Protein AF-A0A8X6U8X3-F1 (afdb_monomer)

Nearest PDB structures (foldseek):
  3rco-assembly1_B  TM=9.030E-01  e=1.279E-06  Homo sapiens
  2lh9-assembly1_A  TM=8.462E-01  e=2.911E-06  Mus musculus
  3s93-assembly1_A  TM=9.323E-01  e=8.851E-0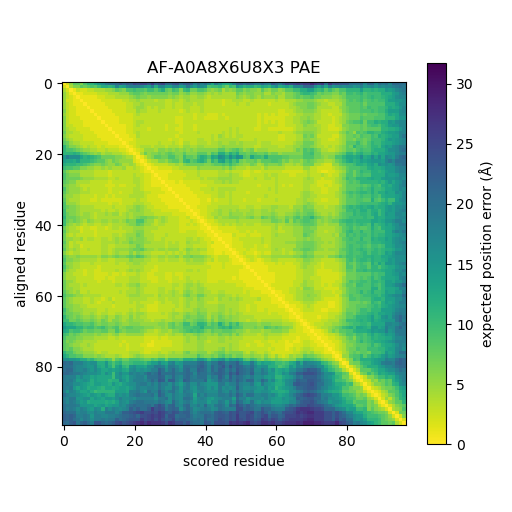5  Homo sapiens
  8wxs-assembly1_B  TM=8.643E-01  e=4.037E-04  Drosophila melanogaster
  4zld-assembly1_A  TM=4.554E-01  e=1.862E-01  Homo sapiens

Secondary structure (DSSP, 8-state):
--HHHHHHHHHHHHHHHHHHSTT-EEHHHHHHHHHHHHSS---HHHHT-SSHHHHHHH-TTTEEEEE-TTS-EEEEE---GGGHHHHHHHTT-----

Mean predicted aligned error: 7.71 Å

pLDDT: mean 77.75, std 14.56, range [38.16, 90.75]

Sequence (97 aa):
MDKENLKRNVKINLRCVAQSCKGGVPLSQLQSDYKGLLGADIPLKDLGYSSLEYFLRDIPDVISLKRNEKGAFVAEGVADASTAHIAKLISKQKTSK

Foldseek 3Di:
DPLVVLLLLLLVLLLVQQVVDPPFAFPVVSQVSSCVVPVDGRPCVSNVHPDPVVSQVVPCVAWPWDADPVRTITTHGDPDPVCVVSNVVNVVVPDDD

Solvent-accessible surface area (backbone atoms only — not comparable to full-atom values): 5784 Å² total; per-residue (Å²): 142,56,58,69,60,48,55,51,51,52,50,52,52,50,32,55,57,21,58,73,36,87,88,37,33,42,56,76,51,46,52,50,52,46,22,70,76,67,76,43,72,82,64,37,69,79,71,72,34,94,43,69,67,61,49,43,68,74,37,57,76,38,28,40,79,44,68,47,99,85,70,46,55,24,36,26,40,46,92,54,81,83,42,72,70,53,60,64,52,58,76,63,62,83,66,84,134

Structure (mmCIF, N/CA/C/O backbone):
data_AF-A0A8X6U8X3-F1
#
_entry.id   AF-A0A8X6U8X3-F1
#
loop_
_atom_site.group_PDB
_atom_site.id
_atom_site.type_symbol
_atom_site.label_atom_id
_atom_site.label_alt_id
_atom_site.label_comp_id
_atom_site.label_asym_id
_atom_site.label_entity_id
_atom_site.label_seq_id
_atom_site.pdbx_PDB_ins_code
_atom_site.Cartn_x
_atom_site.Cartn_y
_atom_site.Cartn_z
_atom_site.occupancy
_atom_site.B_iso_or_equiv
_atom_site.auth_seq_id
_atom_site.auth_comp_id
_atom_site.auth_asym_id
_atom_site.auth_atom_id
_atom_site.pdbx_PDB_model_num
ATOM 1 N N . MET A 1 1 ? 4.246 -13.247 -20.174 1.00 53.22 1 MET A N 1
ATOM 2 C CA . MET A 1 1 ? 5.139 -13.749 -19.110 1.00 53.22 1 MET A CA 1
ATOM 3 C C . MET A 1 1 ? 5.421 -12.670 -18.046 1.00 53.22 1 MET A C 1
ATOM 5 O O . MET A 1 1 ? 6.487 -12.671 -17.448 1.00 53.22 1 MET A O 1
ATOM 9 N N . ASP A 1 2 ? 4.470 -11.768 -17.746 1.00 70.50 2 ASP A N 1
ATOM 10 C CA . ASP A 1 2 ? 4.849 -10.444 -17.201 1.00 70.50 2 ASP A CA 1
ATOM 11 C C . ASP A 1 2 ? 4.087 -10.023 -15.930 1.00 70.50 2 ASP A C 1
ATOM 13 O O . ASP A 1 2 ? 4.583 -9.202 -15.157 1.00 70.50 2 ASP A O 1
ATOM 17 N N . LYS A 1 3 ? 2.912 -10.612 -15.649 1.00 71.75 3 LYS A N 1
ATOM 18 C CA . LYS A 1 3 ? 2.079 -10.225 -14.490 1.00 71.75 3 LYS A CA 1
ATOM 19 C C . LYS A 1 3 ? 2.699 -10.590 -13.143 1.00 71.75 3 LYS A C 1
ATOM 21 O O . LYS A 1 3 ? 2.577 -9.819 -12.196 1.00 71.75 3 LYS A O 1
ATOM 26 N N . GLU A 1 4 ? 3.381 -11.729 -13.044 1.00 77.50 4 GLU A N 1
ATOM 27 C CA . GLU A 1 4 ? 4.012 -12.155 -11.787 1.00 77.50 4 GLU A CA 1
ATOM 28 C C . GLU A 1 4 ? 5.190 -11.259 -11.399 1.00 77.50 4 GLU A C 1
ATOM 30 O O . GLU A 1 4 ? 5.310 -10.852 -10.241 1.00 77.50 4 GLU A O 1
ATOM 35 N N . ASN A 1 5 ? 6.018 -10.877 -12.376 1.00 81.25 5 ASN A N 1
ATOM 36 C CA . ASN A 1 5 ? 7.094 -9.913 -12.161 1.00 81.25 5 ASN A CA 1
ATOM 37 C C . ASN A 1 5 ? 6.538 -8.531 -11.823 1.00 81.25 5 ASN A C 1
ATOM 39 O O . ASN A 1 5 ? 7.021 -7.898 -10.886 1.00 81.25 5 ASN A O 1
ATOM 43 N N . LEU A 1 6 ? 5.483 -8.087 -12.513 1.00 83.25 6 LEU A N 1
ATOM 44 C CA . LEU A 1 6 ? 4.812 -6.831 -12.189 1.00 83.25 6 LEU A CA 1
ATOM 45 C C . LEU A 1 6 ? 4.294 -6.829 -10.745 1.00 83.25 6 LEU A C 1
ATOM 47 O O . LEU A 1 6 ? 4.623 -5.928 -9.975 1.00 83.25 6 LEU A O 1
ATOM 51 N N . LYS A 1 7 ? 3.557 -7.873 -10.347 1.00 83.38 7 LYS A N 1
ATOM 52 C CA . LYS A 1 7 ? 3.017 -8.022 -8.988 1.00 83.38 7 LYS A CA 1
ATOM 53 C C . LYS A 1 7 ? 4.132 -8.040 -7.945 1.00 83.38 7 LYS A C 1
ATOM 55 O O . LYS A 1 7 ? 4.008 -7.397 -6.904 1.00 83.38 7 LYS A O 1
ATOM 60 N N . ARG A 1 8 ? 5.238 -8.735 -8.225 1.00 82.44 8 ARG A N 1
ATOM 61 C CA . ARG A 1 8 ? 6.424 -8.756 -7.359 1.00 82.44 8 ARG A CA 1
ATOM 62 C C . ARG A 1 8 ? 7.033 -7.360 -7.202 1.00 82.44 8 ARG A C 1
ATOM 64 O O . ARG A 1 8 ? 7.285 -6.954 -6.073 1.00 82.44 8 ARG A O 1
ATOM 71 N N . ASN A 1 9 ? 7.218 -6.614 -8.287 1.00 82.12 9 ASN A N 1
ATOM 72 C CA . ASN A 1 9 ? 7.806 -5.271 -8.242 1.00 82.12 9 ASN A CA 1
ATOM 73 C C . ASN A 1 9 ? 6.939 -4.289 -7.455 1.00 82.12 9 ASN A C 1
ATOM 75 O O . ASN A 1 9 ? 7.430 -3.585 -6.572 1.00 82.12 9 ASN A O 1
ATOM 79 N N . VAL A 1 10 ? 5.632 -4.301 -7.722 1.00 86.44 10 VAL A N 1
ATOM 80 C CA . VAL A 1 10 ? 4.660 -3.459 -7.019 1.00 86.44 10 VAL A CA 1
ATOM 81 C C . VAL A 1 10 ? 4.668 -3.754 -5.517 1.00 86.44 10 VAL A C 1
ATOM 83 O O . VAL A 1 10 ? 4.693 -2.819 -4.720 1.00 86.44 10 VAL A O 1
ATOM 86 N N . LYS A 1 11 ? 4.720 -5.035 -5.120 1.00 86.12 11 LYS A N 1
ATOM 87 C CA . LYS A 1 11 ? 4.831 -5.440 -3.711 1.00 86.12 11 LYS A CA 1
ATOM 88 C C . LYS A 1 11 ? 6.030 -4.789 -3.014 1.00 86.12 11 LYS A C 1
ATOM 90 O O . LYS A 1 11 ? 5.875 -4.156 -1.976 1.00 86.12 11 LYS A O 1
ATOM 95 N N . ILE A 1 12 ? 7.225 -4.891 -3.587 1.00 81.31 12 ILE A N 1
ATOM 96 C CA . ILE A 1 12 ? 8.438 -4.353 -2.949 1.00 81.31 12 ILE A CA 1
ATOM 97 C C . ILE A 1 12 ? 8.368 -2.827 -2.841 1.00 81.31 12 ILE A C 1
ATOM 99 O O . ILE A 1 12 ? 8.699 -2.267 -1.799 1.00 81.31 12 ILE A O 1
ATOM 103 N N . ASN A 1 13 ? 7.915 -2.166 -3.907 1.00 84.56 13 ASN A N 1
ATOM 104 C CA . ASN A 1 13 ? 7.751 -0.720 -3.948 1.00 84.56 13 ASN A CA 1
ATOM 105 C C . ASN A 1 13 ? 6.794 -0.228 -2.861 1.00 84.56 13 ASN A C 1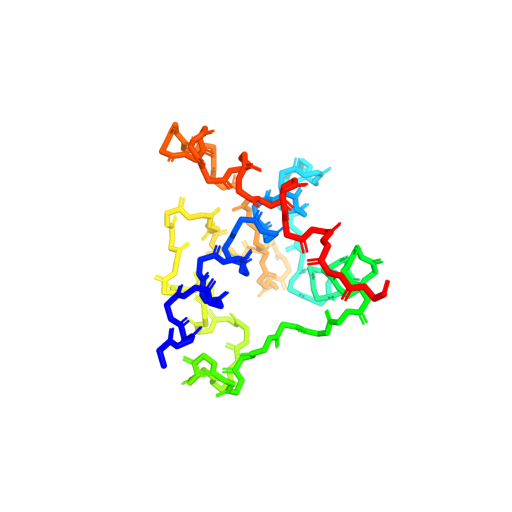
ATOM 107 O O . ASN A 1 13 ? 7.134 0.676 -2.101 1.00 84.56 13 ASN A O 1
ATOM 111 N N . LEU A 1 14 ? 5.627 -0.869 -2.744 1.00 85.94 14 LEU A N 1
ATOM 112 C CA . LEU A 1 14 ? 4.667 -0.582 -1.682 1.00 85.94 14 LEU A CA 1
ATOM 113 C C . LEU A 1 14 ? 5.286 -0.755 -0.301 1.00 85.94 14 LEU A C 1
ATOM 115 O O . LEU A 1 14 ? 5.072 0.081 0.570 1.00 85.94 14 LEU A O 1
ATOM 119 N N . ARG A 1 15 ? 6.102 -1.793 -0.111 1.00 82.81 15 ARG A N 1
ATOM 120 C CA . ARG A 1 15 ? 6.813 -2.008 1.147 1.00 82.81 15 ARG A CA 1
ATOM 121 C C . ARG A 1 15 ? 7.795 -0.885 1.466 1.00 82.81 15 ARG A C 1
ATOM 123 O O . ARG A 1 15 ? 7.923 -0.510 2.625 1.00 82.81 15 ARG A O 1
ATOM 130 N N . CYS A 1 16 ? 8.525 -0.376 0.474 1.00 78.94 16 CYS A N 1
ATOM 131 C CA . CYS A 1 16 ? 9.443 0.749 0.660 1.00 78.94 16 CYS A CA 1
ATOM 132 C C . CYS A 1 16 ? 8.690 2.020 1.055 1.00 78.94 16 CYS A C 1
ATOM 134 O O . CYS A 1 16 ? 9.072 2.668 2.025 1.00 78.94 16 CYS A O 1
ATOM 136 N N . VAL A 1 17 ? 7.595 2.328 0.356 1.00 83.00 17 VAL A N 1
ATOM 137 C CA . VAL A 1 17 ? 6.750 3.488 0.666 1.00 83.00 17 VAL A CA 1
ATOM 138 C C . VAL A 1 17 ? 6.151 3.357 2.068 1.00 83.00 17 VAL A C 1
ATOM 140 O O . VAL A 1 17 ? 6.313 4.245 2.898 1.00 83.00 17 VAL A O 1
ATOM 143 N N . ALA A 1 18 ? 5.527 2.218 2.375 1.00 82.31 18 ALA A N 1
ATOM 144 C CA . ALA A 1 18 ? 4.842 2.012 3.645 1.00 82.31 18 ALA A CA 1
ATOM 145 C C . ALA A 1 18 ? 5.798 1.936 4.848 1.00 82.31 18 ALA A C 1
ATOM 147 O O . ALA A 1 18 ? 5.445 2.408 5.921 1.00 82.31 18 ALA A O 1
ATOM 148 N N . GLN A 1 19 ? 7.015 1.397 4.690 1.00 78.12 19 GLN A N 1
ATOM 149 C CA . GLN A 1 19 ? 8.029 1.423 5.758 1.00 78.12 19 GLN A CA 1
ATOM 150 C C . GLN A 1 19 ? 8.654 2.810 5.963 1.00 78.12 19 GLN A C 1
ATOM 152 O O . GLN A 1 19 ? 9.165 3.088 7.046 1.00 78.12 19 GLN A O 1
ATOM 157 N N . SER A 1 20 ? 8.618 3.686 4.952 1.00 75.44 20 SER A N 1
ATOM 158 C CA . SER A 1 20 ? 9.078 5.073 5.096 1.00 75.44 20 SER A CA 1
ATOM 159 C C . SER A 1 20 ? 8.155 5.894 6.005 1.00 75.44 20 SER A C 1
ATOM 161 O O . SER A 1 20 ? 8.594 6.883 6.591 1.00 75.44 20 SER A O 1
ATOM 163 N N . CYS A 1 21 ? 6.896 5.476 6.165 1.00 73.56 21 CYS A N 1
ATOM 164 C CA . CYS A 1 21 ? 5.913 6.113 7.036 1.00 73.56 21 CYS A CA 1
ATOM 165 C C . CYS A 1 21 ? 5.696 5.280 8.307 1.00 73.56 21 CYS A C 1
ATOM 167 O O . CYS A 1 21 ? 4.986 4.274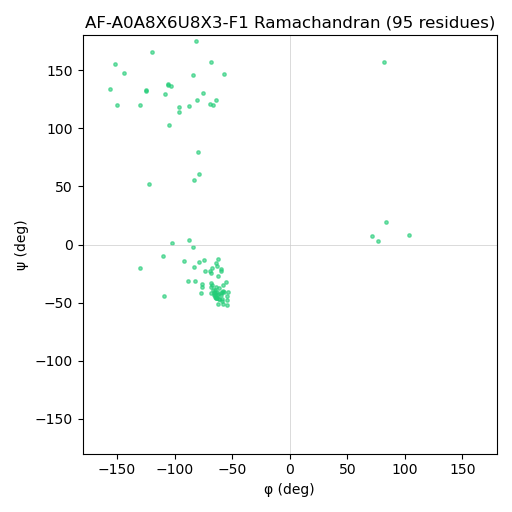 8.308 1.00 73.56 21 CYS A O 1
ATOM 169 N N . LYS A 1 22 ? 6.277 5.719 9.429 1.00 68.81 22 LYS A N 1
ATOM 170 C CA . LYS A 1 22 ? 6.019 5.095 10.736 1.00 68.81 22 LYS A CA 1
ATOM 171 C C . LYS A 1 22 ? 4.557 5.331 11.145 1.00 68.81 22 LYS A C 1
ATOM 173 O O . LYS A 1 22 ? 4.156 6.479 11.297 1.00 68.81 22 LYS A O 1
ATOM 178 N N . GLY A 1 23 ? 3.787 4.256 11.341 1.00 74.00 23 GLY A N 1
ATOM 179 C CA . GLY A 1 23 ? 2.379 4.314 11.778 1.00 74.00 23 GLY A CA 1
ATOM 180 C C . GLY A 1 23 ? 1.333 4.064 10.685 1.00 74.00 23 GLY A C 1
ATOM 181 O O . GLY A 1 23 ? 0.140 4.224 10.934 1.00 74.00 23 GLY A O 1
ATOM 182 N N . GLY A 1 24 ? 1.767 3.658 9.488 1.00 81.25 24 GLY A N 1
ATOM 183 C CA . GLY A 1 24 ? 0.878 3.386 8.363 1.00 81.25 24 GLY A CA 1
ATOM 184 C C . GLY A 1 24 ? 0.466 4.647 7.604 1.00 81.25 24 GLY A C 1
ATOM 185 O O . GLY A 1 24 ? 0.525 5.767 8.106 1.00 81.25 24 GLY A O 1
ATOM 186 N N . VAL A 1 25 ? 0.076 4.460 6.346 1.00 87.94 25 VAL A N 1
ATOM 187 C CA . VAL A 1 25 ? -0.204 5.546 5.405 1.00 87.94 25 VAL A CA 1
ATOM 188 C C . VAL A 1 25 ? -1.619 5.402 4.828 1.00 87.94 25 VAL A C 1
ATOM 190 O O . VAL A 1 25 ? -2.012 4.301 4.437 1.00 87.94 25 VAL A O 1
ATOM 193 N N . PRO A 1 26 ? -2.434 6.471 4.778 1.00 90.44 26 PRO A N 1
ATOM 194 C CA . PRO A 1 26 ? -3.757 6.419 4.157 1.00 90.44 26 PRO A CA 1
ATOM 195 C C . PRO A 1 26 ? -3.668 5.975 2.697 1.00 90.44 26 PRO A C 1
ATOM 197 O O . PRO A 1 26 ? -2.726 6.359 2.011 1.00 90.44 26 PRO A O 1
ATOM 200 N N . LEU A 1 27 ? -4.662 5.247 2.180 1.00 88.88 27 LEU A N 1
ATOM 201 C CA . LEU A 1 27 ? -4.643 4.785 0.779 1.00 88.88 27 LEU A CA 1
ATOM 202 C C . LEU A 1 27 ? -4.434 5.92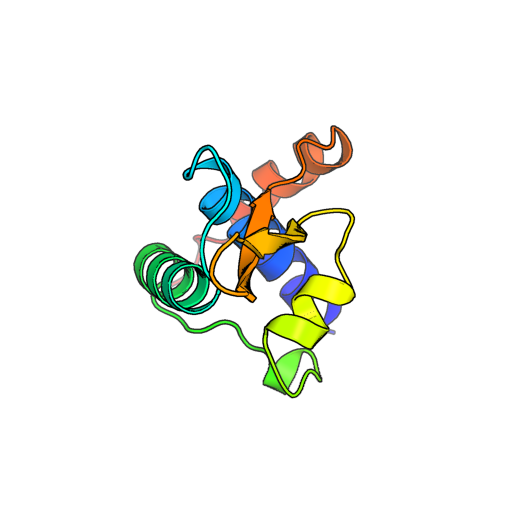2 -0.236 1.00 88.88 27 LEU A C 1
ATOM 204 O O . LEU A 1 27 ? -3.650 5.771 -1.172 1.00 88.88 27 LEU A O 1
ATOM 208 N N . SER A 1 28 ? -5.074 7.075 -0.021 1.00 85.94 28 SER A N 1
ATOM 209 C CA . SER A 1 28 ? -4.915 8.257 -0.882 1.00 85.94 28 SER A CA 1
ATOM 210 C C . SER A 1 28 ? -3.476 8.781 -0.901 1.00 85.94 28 SER A C 1
ATOM 212 O O . SER A 1 28 ? -2.970 9.209 -1.940 1.00 85.94 28 SER A O 1
ATOM 214 N N . GLN A 1 29 ? -2.804 8.723 0.250 1.00 88.00 29 GLN A N 1
ATOM 215 C CA . GLN A 1 29 ? -1.420 9.154 0.398 1.00 88.00 29 GLN A CA 1
ATOM 216 C C . GLN A 1 29 ? -0.469 8.094 -0.171 1.00 88.00 29 GLN A C 1
ATOM 218 O O . GLN A 1 29 ? 0.399 8.431 -0.963 1.00 88.00 29 GLN A O 1
ATOM 223 N N . LEU A 1 30 ? -0.727 6.807 0.083 1.00 88.00 30 LEU A N 1
ATOM 224 C CA . LEU A 1 30 ? 0.031 5.687 -0.478 1.00 88.00 30 LEU A CA 1
ATOM 225 C C . LEU A 1 30 ? 0.100 5.742 -2.007 1.00 88.00 30 LEU A C 1
ATOM 227 O O . LEU A 1 30 ? 1.166 5.528 -2.575 1.00 88.00 30 LEU A O 1
ATOM 231 N N . GLN A 1 31 ? -1.019 6.038 -2.680 1.00 87.31 31 GLN A N 1
ATOM 232 C CA . GLN A 1 31 ? -1.024 6.214 -4.137 1.00 87.31 31 GLN A CA 1
ATOM 233 C C . GLN A 1 31 ? -0.159 7.392 -4.572 1.00 87.31 31 GLN A C 1
ATOM 235 O O . GLN A 1 31 ? 0.595 7.273 -5.537 1.00 87.31 31 GLN A O 1
ATOM 240 N N . SER A 1 32 ? -0.265 8.510 -3.857 1.00 87.94 32 SER A N 1
ATOM 241 C CA . SER A 1 32 ? 0.481 9.731 -4.155 1.00 87.94 32 SER A CA 1
ATOM 242 C C . SER A 1 32 ? 1.985 9.531 -3.964 1.00 87.94 32 SER A C 1
ATOM 244 O O . SER A 1 32 ? 2.754 9.871 -4.858 1.00 87.94 32 SER A O 1
ATOM 246 N N . ASP A 1 33 ? 2.409 8.905 -2.864 1.00 86.12 33 ASP A N 1
ATOM 247 C CA . ASP A 1 33 ? 3.810 8.567 -2.602 1.00 86.12 33 ASP A CA 1
ATOM 248 C C . ASP A 1 33 ? 4.347 7.533 -3.590 1.00 86.12 33 ASP A C 1
ATOM 250 O O . ASP A 1 33 ? 5.447 7.694 -4.113 1.00 86.12 33 ASP A O 1
ATOM 254 N N . TYR A 1 34 ? 3.571 6.490 -3.901 1.00 86.31 34 TYR A N 1
ATOM 255 C CA . TYR A 1 34 ? 3.961 5.490 -4.897 1.00 86.31 34 TYR A CA 1
ATOM 256 C C . TYR A 1 34 ? 4.205 6.145 -6.261 1.00 86.31 34 TYR A C 1
ATOM 258 O O . TYR A 1 34 ? 5.243 5.922 -6.888 1.00 86.31 34 TYR A O 1
ATOM 266 N N . LYS A 1 35 ? 3.280 7.010 -6.691 1.00 85.62 35 LYS A N 1
ATOM 267 C CA . LYS A 1 35 ? 3.402 7.776 -7.931 1.00 85.62 35 LYS A CA 1
ATOM 268 C C . LYS A 1 35 ? 4.560 8.766 -7.888 1.00 85.62 35 LYS A C 1
ATOM 270 O O . LYS A 1 35 ? 5.272 8.884 -8.878 1.00 85.62 35 LYS A O 1
ATOM 275 N N . GLY A 1 36 ? 4.778 9.447 -6.767 1.00 83.06 36 GLY A N 1
ATOM 276 C CA . GLY A 1 36 ? 5.899 10.370 -6.588 1.00 83.06 36 GLY A CA 1
ATOM 277 C C . GLY A 1 36 ? 7.256 9.666 -6.634 1.00 83.06 36 GLY A C 1
ATOM 278 O O . GLY A 1 36 ? 8.191 10.169 -7.250 1.00 83.06 36 GLY A O 1
ATOM 279 N N . LEU A 1 37 ? 7.353 8.472 -6.044 1.00 79.88 37 LEU A N 1
ATOM 280 C CA . LEU A 1 37 ? 8.591 7.696 -5.967 1.00 79.88 37 LEU A CA 1
ATOM 281 C C . LEU A 1 37 ? 8.944 7.001 -7.290 1.00 79.88 37 LEU A C 1
ATOM 283 O O . LEU A 1 37 ? 10.120 6.870 -7.629 1.00 79.88 37 LEU A O 1
ATOM 287 N N . LEU A 1 38 ? 7.937 6.525 -8.026 1.00 80.69 38 LEU A N 1
ATOM 288 C CA . LEU A 1 38 ? 8.129 5.694 -9.222 1.00 80.69 38 LEU A CA 1
ATOM 289 C C . LEU A 1 38 ? 7.772 6.399 -10.529 1.00 80.69 38 LEU A C 1
ATOM 291 O O . LEU A 1 38 ? 8.041 5.864 -11.601 1.00 80.69 38 LEU A O 1
ATOM 295 N N . GLY A 1 39 ? 7.150 7.573 -10.451 1.00 80.69 39 GLY A N 1
ATOM 296 C CA . GLY A 1 39 ? 6.646 8.318 -11.602 1.00 80.69 39 GLY A CA 1
ATOM 297 C C . GLY A 1 39 ? 5.417 7.692 -12.268 1.00 80.69 39 GLY A C 1
ATOM 298 O O . GLY A 1 39 ? 5.016 8.151 -13.334 1.00 80.69 39 GLY A O 1
ATOM 299 N N . ALA A 1 40 ? 4.825 6.647 -11.681 1.00 82.06 40 ALA A N 1
ATOM 300 C CA . ALA A 1 40 ? 3.718 5.901 -12.271 1.00 82.06 40 ALA A CA 1
ATOM 301 C C . ALA A 1 40 ? 2.708 5.439 -11.217 1.00 82.06 40 ALA A C 1
ATOM 303 O O . ALA A 1 40 ? 3.066 5.120 -10.083 1.00 82.06 40 ALA A O 1
ATOM 304 N N . ASP A 1 41 ? 1.440 5.378 -11.615 1.00 86.31 41 ASP A N 1
ATOM 305 C CA . ASP A 1 41 ? 0.365 4.828 -10.795 1.00 86.31 41 ASP A CA 1
ATOM 306 C C . ASP A 1 41 ? 0.512 3.306 -10.612 1.00 86.31 41 ASP A C 1
ATOM 308 O O . ASP A 1 41 ? 1.142 2.607 -11.410 1.00 86.31 41 ASP A O 1
ATOM 312 N N . ILE A 1 42 ? -0.093 2.775 -9.546 1.00 87.12 42 ILE A N 1
ATOM 313 C CA . ILE A 1 42 ? -0.124 1.330 -9.296 1.00 87.12 42 ILE A CA 1
ATOM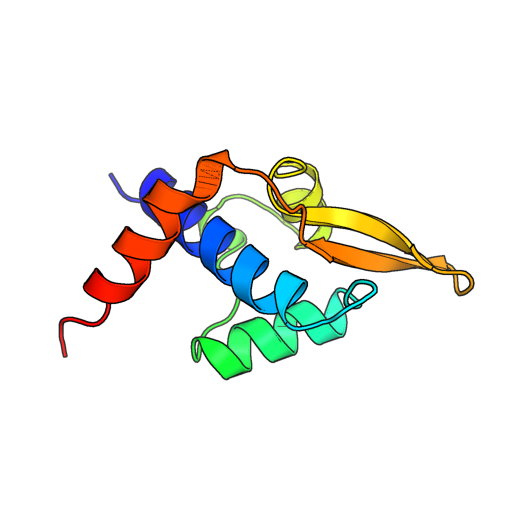 314 C C . ILE A 1 42 ? -0.928 0.666 -10.429 1.00 87.12 42 ILE A C 1
ATOM 316 O O . ILE A 1 42 ? -2.093 1.025 -10.627 1.00 87.12 42 ILE A O 1
ATOM 320 N N . PRO A 1 43 ? -0.364 -0.317 -11.153 1.00 87.50 43 PRO A N 1
ATOM 321 C CA . PRO A 1 43 ? -0.984 -0.917 -12.333 1.00 87.50 43 PRO A CA 1
ATOM 322 C C . PRO A 1 43 ? -2.061 -1.946 -11.945 1.00 87.50 43 PRO A C 1
ATOM 324 O O . PRO A 1 43 ? -1.972 -3.131 -12.250 1.00 87.50 43 PRO A O 1
ATOM 327 N N . LEU A 1 44 ? -3.096 -1.500 -11.227 1.00 89.06 44 LEU A N 1
ATOM 328 C CA . LEU A 1 44 ? -4.171 -2.352 -10.706 1.00 89.06 44 LEU A CA 1
ATOM 329 C C . LEU A 1 44 ? -4.893 -3.110 -11.826 1.00 89.06 44 LEU A C 1
ATOM 331 O O . LEU A 1 44 ? -5.171 -4.297 -11.676 1.00 89.06 44 LEU A O 1
ATOM 335 N N . LYS A 1 45 ? -5.125 -2.453 -12.972 1.00 86.88 45 LYS A N 1
ATOM 336 C CA . LYS A 1 45 ? -5.767 -3.055 -14.152 1.00 86.88 45 LYS A CA 1
ATOM 337 C C . LYS A 1 45 ? -4.954 -4.223 -14.711 1.00 86.88 45 LYS A C 1
ATOM 339 O O . LYS A 1 45 ? -5.511 -5.294 -14.937 1.00 86.88 45 LYS A O 1
ATOM 344 N N . ASP A 1 46 ? -3.644 -4.053 -14.868 1.00 85.06 46 ASP A N 1
ATOM 345 C CA . ASP A 1 46 ? -2.744 -5.113 -15.337 1.00 85.06 46 ASP A CA 1
ATOM 346 C C . ASP A 1 46 ? -2.678 -6.282 -14.352 1.00 85.06 46 ASP A C 1
ATOM 348 O O . ASP A 1 46 ? -2.644 -7.451 -14.748 1.00 85.06 46 ASP A O 1
ATOM 352 N N . LEU A 1 47 ? -2.730 -5.969 -13.057 1.00 84.62 47 LEU A N 1
ATOM 353 C CA . LEU A 1 47 ? -2.775 -6.951 -11.980 1.00 84.62 47 LEU A CA 1
ATOM 354 C C . LEU A 1 47 ? -4.147 -7.638 -11.838 1.00 84.62 47 LEU A C 1
ATOM 356 O O . LEU A 1 47 ? -4.226 -8.670 -11.180 1.00 84.62 47 LEU A O 1
ATOM 360 N N . GLY A 1 48 ? -5.198 -7.121 -12.482 1.00 88.25 48 GLY A N 1
ATOM 361 C CA . GLY A 1 48 ? -6.554 -7.676 -12.434 1.00 88.25 48 GLY A CA 1
ATOM 362 C C . GLY A 1 48 ? -7.385 -7.238 -11.223 1.00 88.25 48 GLY A C 1
ATOM 363 O O . GLY A 1 48 ? -8.370 -7.896 -10.904 1.00 88.25 48 GLY A O 1
ATOM 364 N N . TYR A 1 49 ? -7.016 -6.144 -10.553 1.00 89.38 49 TYR A N 1
ATOM 365 C CA . TYR A 1 49 ? -7.742 -5.603 -9.403 1.00 89.38 49 TYR A CA 1
ATOM 366 C C . TYR A 1 49 ? -8.524 -4.342 -9.779 1.00 89.38 49 TYR A C 1
ATOM 368 O O . TYR A 1 49 ? -8.022 -3.452 -10.465 1.00 89.38 49 TYR A O 1
ATOM 376 N N . SER A 1 50 ? -9.752 -4.233 -9.269 1.00 87.19 50 SER A N 1
ATOM 377 C CA . SER A 1 50 ? -10.624 -3.070 -9.497 1.00 87.19 50 SER A CA 1
ATOM 378 C C . SER A 1 50 ? -10.336 -1.901 -8.556 1.00 87.19 50 SER A C 1
ATOM 380 O O . SER A 1 50 ? -10.737 -0.771 -8.827 1.00 87.19 50 SER A O 1
ATOM 382 N N . SER A 1 51 ? -9.663 -2.142 -7.428 1.00 87.75 51 SER A N 1
ATOM 383 C CA . SER A 1 51 ? -9.306 -1.092 -6.470 1.00 87.75 51 SER A CA 1
ATOM 384 C C . SER A 1 51 ? -8.040 -1.446 -5.705 1.00 87.75 51 SER A C 1
ATOM 386 O O . SER A 1 51 ? -7.719 -2.621 -5.518 1.00 87.75 51 SER A O 1
ATOM 388 N N . LEU A 1 52 ? -7.349 -0.412 -5.222 1.00 87.25 52 LEU A N 1
ATOM 389 C CA . LEU A 1 52 ? -6.140 -0.566 -4.419 1.00 87.25 52 LEU A CA 1
ATOM 390 C C . LEU A 1 52 ? -6.403 -1.385 -3.153 1.00 87.25 52 LEU A C 1
ATOM 392 O O . LEU A 1 52 ? -5.610 -2.251 -2.815 1.00 87.25 52 LEU A O 1
ATOM 396 N N . GLU A 1 53 ? -7.540 -1.161 -2.495 1.00 89.56 53 GLU A N 1
ATOM 397 C CA . GLU A 1 53 ? -7.942 -1.915 -1.303 1.00 89.56 53 GLU A CA 1
ATOM 398 C C . GLU A 1 53 ? -7.956 -3.433 -1.542 1.00 89.56 53 GLU A C 1
ATOM 400 O O . GLU A 1 53 ? -7.380 -4.179 -0.752 1.00 89.56 53 GLU A O 1
ATOM 405 N N . TYR A 1 54 ? -8.569 -3.890 -2.642 1.00 90.44 54 TYR A N 1
ATOM 406 C CA . TYR A 1 54 ? -8.604 -5.312 -3.000 1.00 90.44 54 TYR A CA 1
ATOM 407 C C . TYR A 1 54 ? -7.207 -5.865 -3.242 1.00 90.44 54 TYR A C 1
ATOM 409 O O . TYR A 1 54 ? -6.888 -6.952 -2.771 1.00 90.44 54 TYR A O 1
ATOM 417 N N . PHE A 1 55 ? -6.367 -5.103 -3.943 1.00 89.81 55 PHE A N 1
ATOM 418 C CA . PHE A 1 55 ? -4.995 -5.514 -4.193 1.00 89.81 55 PHE A CA 1
ATOM 419 C C . PHE A 1 55 ? -4.195 -5.648 -2.896 1.00 89.81 55 PHE A C 1
ATOM 421 O O . PHE A 1 55 ? -3.524 -6.651 -2.697 1.00 89.81 55 PHE A O 1
ATOM 428 N N . LEU A 1 56 ? -4.295 -4.676 -1.991 1.00 88.88 56 LEU A N 1
ATOM 429 C CA . LEU A 1 56 ? -3.572 -4.704 -0.721 1.00 88.88 56 LEU A CA 1
ATOM 430 C C . LEU A 1 56 ? -4.071 -5.809 0.219 1.00 88.88 56 LEU A C 1
ATOM 432 O O . LEU A 1 56 ? -3.262 -6.416 0.912 1.00 88.88 56 LEU A O 1
ATOM 436 N N . ARG A 1 57 ? -5.376 -6.119 0.210 1.00 88.50 57 ARG A N 1
ATOM 437 C CA . ARG A 1 57 ? -5.926 -7.279 0.937 1.00 88.50 57 ARG A CA 1
ATOM 438 C C . ARG A 1 57 ? -5.381 -8.618 0.447 1.00 88.50 57 ARG A C 1
ATOM 440 O O . ARG A 1 57 ? -5.360 -9.565 1.223 1.00 88.50 57 ARG A O 1
ATOM 447 N N . ASP A 1 58 ? -4.969 -8.699 -0.814 1.00 89.00 58 ASP A N 1
ATOM 448 C CA . ASP A 1 58 ? -4.386 -9.901 -1.416 1.00 89.00 58 ASP A CA 1
ATOM 449 C C . ASP A 1 58 ? -2.908 -10.102 -1.034 1.00 89.00 58 ASP A C 1
ATOM 451 O O . ASP A 1 58 ? -2.370 -11.194 -1.195 1.00 89.00 58 ASP A O 1
ATOM 455 N N . ILE A 1 59 ? -2.246 -9.064 -0.501 1.00 86.75 59 ILE A N 1
ATOM 456 C CA . ILE A 1 59 ? -0.823 -9.081 -0.116 1.00 86.75 59 ILE A CA 1
ATOM 457 C C . ILE A 1 59 ? -0.594 -8.733 1.370 1.00 86.75 59 ILE A C 1
ATOM 459 O O . ILE A 1 59 ? 0.227 -7.860 1.683 1.00 86.75 59 ILE A O 1
ATOM 463 N N . PRO A 1 60 ? -1.279 -9.414 2.313 1.00 85.94 60 PRO A N 1
ATOM 464 C CA . PRO A 1 60 ? -1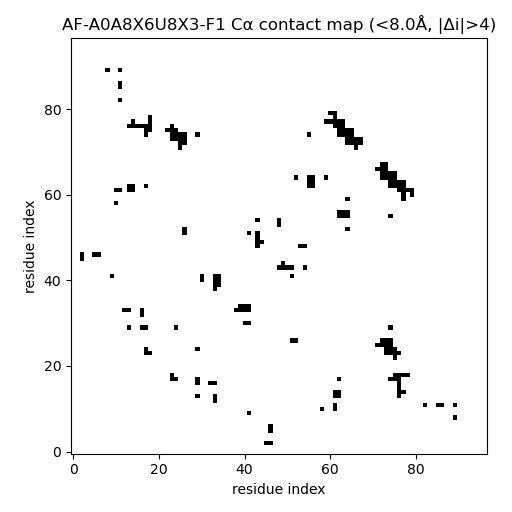.140 -9.142 3.743 1.00 85.94 60 PRO A CA 1
ATOM 465 C C . PRO A 1 60 ? 0.275 -9.430 4.272 1.00 85.94 60 PRO A C 1
ATOM 467 O O . PRO A 1 60 ? 0.626 -8.956 5.348 1.00 85.94 60 PRO A O 1
ATOM 470 N N . ASP A 1 61 ? 1.091 -10.173 3.512 1.00 82.81 61 ASP A N 1
ATOM 471 C CA . ASP A 1 61 ? 2.507 -10.430 3.791 1.00 82.81 61 ASP A CA 1
ATOM 472 C C . ASP A 1 61 ? 3.388 -9.178 3.651 1.00 82.81 61 ASP A C 1
ATOM 474 O O . ASP A 1 61 ? 4.450 -9.089 4.263 1.00 82.81 61 ASP A O 1
ATOM 478 N N . VAL A 1 62 ? 2.949 -8.197 2.857 1.00 84.00 62 VAL A N 1
ATOM 479 C CA . VAL A 1 62 ? 3.702 -6.965 2.585 1.00 84.00 62 VAL A CA 1
ATOM 480 C C . VAL A 1 62 ? 3.064 -5.759 3.256 1.00 84.00 62 VAL A C 1
ATOM 482 O O . VAL A 1 62 ? 3.767 -4.912 3.811 1.00 84.00 62 VAL A O 1
ATOM 485 N N . ILE A 1 63 ? 1.737 -5.658 3.163 1.00 87.81 63 ILE A N 1
ATOM 486 C CA . ILE A 1 63 ? 0.962 -4.514 3.633 1.00 87.81 63 ILE A CA 1
ATOM 487 C C . ILE A 1 63 ? -0.189 -5.013 4.498 1.00 87.81 63 ILE A C 1
ATOM 489 O O . ILE A 1 63 ? -1.082 -5.709 4.025 1.00 87.81 63 ILE A O 1
ATOM 493 N N . SER A 1 64 ? -0.214 -4.582 5.754 1.00 87.88 64 SER A N 1
ATOM 494 C CA . SER A 1 64 ? -1.352 -4.779 6.639 1.00 87.88 64 SER A CA 1
ATOM 495 C C . SER A 1 64 ? -2.328 -3.623 6.462 1.00 87.88 64 SER A C 1
ATOM 497 O O . SER A 1 64 ? -1.983 -2.461 6.678 1.00 87.88 64 SER A O 1
ATOM 499 N N . LEU A 1 65 ? -3.553 -3.928 6.041 1.00 89.81 65 LEU A N 1
ATOM 500 C CA . LEU A 1 65 ? -4.581 -2.924 5.801 1.00 89.81 65 LEU A CA 1
ATOM 501 C C . LEU A 1 65 ? -5.478 -2.805 7.038 1.00 89.81 65 LEU A C 1
ATOM 503 O O . LEU A 1 65 ? -6.187 -3.742 7.401 1.00 89.81 65 LEU A O 1
ATOM 507 N N . LYS A 1 66 ? -5.434 -1.646 7.696 1.00 88.44 66 LYS A N 1
ATOM 508 C CA . LYS A 1 66 ? -6.154 -1.343 8.942 1.00 88.44 66 LYS A CA 1
ATOM 509 C C . LYS A 1 66 ? -7.104 -0.165 8.733 1.00 88.44 66 LYS A C 1
ATOM 511 O O . LYS A 1 66 ? -7.008 0.551 7.740 1.00 88.44 66 LYS A O 1
ATOM 516 N N . ARG A 1 67 ? -8.039 0.046 9.660 1.00 89.06 67 ARG A N 1
ATOM 517 C CA . ARG A 1 67 ? -8.845 1.276 9.723 1.00 89.06 67 ARG A CA 1
ATOM 518 C C . ARG A 1 67 ? -8.321 2.157 10.846 1.00 89.06 67 ARG A C 1
ATOM 520 O O . ARG A 1 67 ? -8.032 1.648 11.925 1.00 89.06 67 ARG A O 1
ATOM 527 N N . ASN A 1 68 ? -8.195 3.453 10.589 1.00 85.81 68 ASN A N 1
ATOM 528 C CA . ASN A 1 68 ? -7.883 4.427 11.630 1.00 85.81 68 ASN A CA 1
ATOM 529 C C . ASN A 1 68 ? -9.149 4.816 12.418 1.00 85.81 68 ASN A C 1
ATOM 531 O O . ASN A 1 68 ? -10.263 4.438 12.056 1.00 85.81 68 ASN A O 1
ATOM 535 N N . GLU A 1 69 ? -8.983 5.627 13.464 1.00 84.69 69 GLU A N 1
ATOM 536 C CA . GLU A 1 69 ? -10.082 6.130 14.310 1.00 84.69 69 GLU A CA 1
ATOM 537 C C . GLU A 1 69 ? -11.132 6.945 13.534 1.00 84.69 69 GLU A C 1
ATOM 539 O O . GLU A 1 69 ? -12.276 7.061 13.960 1.00 84.69 69 GLU A O 1
ATOM 544 N N . LYS A 1 70 ? -10.772 7.471 12.356 1.00 84.50 70 LYS A N 1
ATOM 545 C CA . LYS A 1 70 ? -11.677 8.195 11.449 1.00 84.50 70 LYS A CA 1
ATOM 546 C C . LYS A 1 70 ? -12.416 7.267 10.472 1.00 84.50 70 LYS A C 1
ATOM 548 O O . LYS A 1 70 ? -13.109 7.752 9.584 1.00 84.50 70 LYS A O 1
ATOM 553 N N . GLY A 1 71 ? -12.238 5.949 10.587 1.00 85.69 71 GLY A N 1
ATOM 554 C CA . GLY A 1 71 ? -12.832 4.944 9.701 1.00 85.69 71 GLY A CA 1
ATOM 555 C C . GLY A 1 71 ? -12.152 4.808 8.334 1.00 85.69 71 GLY A C 1
ATOM 556 O O . GLY A 1 71 ? -12.601 4.011 7.511 1.00 85.69 71 GLY A O 1
ATOM 557 N N . ALA A 1 72 ? -11.065 5.541 8.080 1.00 87.69 72 ALA A N 1
ATOM 558 C CA . ALA A 1 72 ? -10.338 5.494 6.818 1.00 87.69 72 ALA A CA 1
ATOM 559 C C . ALA A 1 72 ? -9.336 4.334 6.789 1.00 87.69 72 ALA A C 1
ATOM 561 O O . ALA A 1 72 ? -8.714 4.002 7.800 1.00 87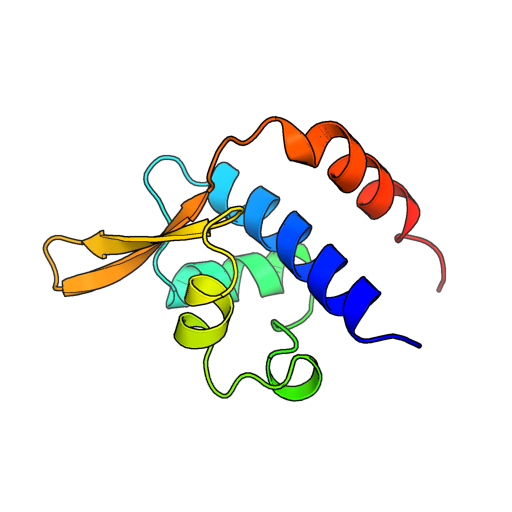.69 72 ALA A O 1
ATOM 562 N N . PHE A 1 73 ? -9.148 3.743 5.610 1.00 89.38 73 PHE A N 1
ATOM 563 C CA . PHE A 1 73 ? -8.179 2.672 5.413 1.00 89.38 73 PHE A CA 1
ATOM 564 C C . PHE A 1 73 ? -6.740 3.199 5.361 1.00 89.38 73 PHE A C 1
ATOM 566 O O . PHE A 1 73 ? -6.416 4.126 4.613 1.00 89.38 73 PHE A O 1
ATOM 573 N N . VAL A 1 74 ? -5.878 2.558 6.144 1.00 90.75 74 VAL A N 1
ATOM 574 C CA . VAL A 1 74 ? -4.448 2.830 6.282 1.00 90.75 74 VAL A CA 1
ATOM 575 C C . VAL A 1 74 ? -3.654 1.558 5.999 1.00 90.75 74 VAL A C 1
ATOM 577 O O . VAL A 1 74 ? -3.974 0.480 6.496 1.00 90.75 74 VAL A O 1
ATOM 580 N N . ALA A 1 75 ? -2.632 1.694 5.165 1.00 90.12 75 ALA A N 1
ATOM 581 C CA . ALA A 1 75 ? -1.697 0.653 4.779 1.00 90.12 75 ALA A CA 1
ATOM 582 C C . ALA A 1 75 ? -0.444 0.736 5.654 1.00 90.12 75 ALA A C 1
ATOM 584 O O . ALA A 1 75 ? 0.273 1.734 5.627 1.00 90.12 75 ALA A O 1
ATOM 585 N N . GLU A 1 76 ? -0.164 -0.311 6.415 1.00 88.44 76 GLU A N 1
ATOM 586 C CA . GLU A 1 76 ? 1.016 -0.415 7.267 1.00 88.44 76 GLU A CA 1
ATOM 587 C C . GLU A 1 76 ? 2.003 -1.422 6.673 1.00 88.44 76 GLU A C 1
ATOM 589 O O . GLU A 1 76 ? 1.625 -2.538 6.319 1.00 88.44 76 GLU A O 1
ATOM 594 N N . GLY A 1 77 ? 3.269 -1.026 6.533 1.00 84.94 77 GLY A N 1
ATOM 595 C CA . GLY A 1 77 ? 4.311 -1.909 6.015 1.00 84.94 77 GLY A CA 1
ATOM 596 C C . GLY A 1 77 ? 4.626 -3.020 7.010 1.00 84.94 77 GLY A C 1
ATOM 597 O O . GLY A 1 77 ? 5.050 -2.736 8.129 1.00 84.94 77 GLY A O 1
ATOM 598 N N . VAL A 1 78 ? 4.457 -4.278 6.600 1.00 81.75 78 VAL A N 1
ATOM 599 C CA . VAL A 1 78 ? 4.816 -5.432 7.430 1.00 81.75 78 VAL A CA 1
ATOM 600 C C . VAL A 1 78 ? 6.320 -5.669 7.328 1.00 81.75 78 VAL A C 1
ATOM 602 O O . VAL A 1 78 ? 6.888 -5.828 6.241 1.00 81.75 78 VAL A O 1
ATOM 605 N N . ALA A 1 79 ? 6.983 -5.678 8.482 1.00 65.12 79 ALA A N 1
ATOM 606 C CA . ALA A 1 79 ? 8.396 -6.003 8.595 1.00 65.12 79 ALA A CA 1
ATOM 607 C C . ALA A 1 79 ? 8.580 -7.529 8.555 1.00 65.12 79 ALA A C 1
ATOM 609 O O . ALA A 1 79 ? 8.733 -8.156 9.595 1.00 65.12 79 ALA A O 1
ATOM 610 N N . ASP A 1 80 ? 8.551 -8.131 7.363 1.00 61.41 80 ASP A N 1
ATOM 611 C CA . ASP A 1 80 ? 8.864 -9.558 7.203 1.00 61.41 80 ASP A CA 1
ATOM 612 C C . ASP A 1 80 ? 10.251 -9.798 6.575 1.00 61.41 80 ASP A C 1
ATOM 614 O O . ASP A 1 80 ? 10.661 -9.144 5.599 1.00 61.41 80 ASP A O 1
ATOM 618 N N . ALA A 1 81 ? 10.971 -10.771 7.147 1.00 51.97 81 ALA A N 1
ATOM 619 C CA . ALA A 1 81 ? 12.324 -11.185 6.774 1.00 51.97 81 ALA A CA 1
ATOM 620 C C . ALA A 1 81 ? 12.423 -11.749 5.342 1.00 51.97 81 ALA A C 1
ATOM 622 O O . ALA A 1 81 ? 13.504 -11.718 4.746 1.00 51.97 81 ALA A O 1
ATOM 623 N N . SER A 1 82 ? 11.307 -12.166 4.728 1.00 51.00 82 SER A N 1
ATOM 624 C CA . SER A 1 82 ? 11.275 -12.731 3.366 1.00 51.00 82 SER A CA 1
ATOM 625 C C . SER A 1 82 ? 11.733 -11.769 2.263 1.00 51.00 82 SER A C 1
ATOM 627 O O . SER A 1 82 ? 11.995 -12.179 1.131 1.00 51.00 82 SER A O 1
ATOM 629 N N . THR A 1 83 ? 11.870 -10.472 2.555 1.00 53.53 83 THR A N 1
ATOM 630 C CA . THR A 1 83 ? 12.102 -9.465 1.506 1.00 53.53 83 THR A CA 1
ATOM 631 C C . THR A 1 83 ? 13.553 -8.990 1.381 1.00 53.53 83 THR A C 1
ATOM 633 O O . THR A 1 83 ? 13.847 -8.172 0.505 1.00 53.53 83 THR A O 1
ATOM 636 N N . ALA A 1 84 ? 14.488 -9.516 2.183 1.00 50.34 84 ALA A N 1
ATOM 637 C CA . ALA A 1 84 ? 15.921 -9.261 1.978 1.00 50.34 84 ALA A CA 1
ATOM 638 C C . ALA A 1 84 ? 16.367 -9.655 0.553 1.00 50.34 84 ALA A C 1
ATOM 640 O O . ALA A 1 84 ? 17.204 -8.990 -0.057 1.00 50.34 84 ALA A O 1
ATOM 641 N N . HIS A 1 85 ? 15.732 -10.682 -0.021 1.00 47.56 85 HIS A N 1
ATOM 642 C CA . HIS A 1 85 ? 15.990 -11.119 -1.389 1.00 47.56 85 HIS A CA 1
ATOM 643 C C . HIS A 1 85 ? 15.362 -10.197 -2.453 1.00 47.56 85 HIS A C 1
ATOM 645 O O . HIS A 1 85 ? 15.941 -9.996 -3.519 1.00 47.56 85 HIS A O 1
ATOM 651 N N . ILE A 1 86 ? 14.192 -9.606 -2.182 1.00 53.28 86 ILE A N 1
ATOM 652 C CA . ILE A 1 86 ? 13.406 -8.919 -3.216 1.00 53.28 86 ILE A CA 1
ATOM 653 C C . ILE A 1 86 ? 13.798 -7.436 -3.371 1.00 53.28 86 ILE A C 1
ATOM 655 O O . ILE A 1 86 ? 13.818 -6.924 -4.487 1.00 53.28 86 ILE A O 1
ATOM 659 N N . ALA A 1 87 ? 14.231 -6.763 -2.297 1.00 50.50 87 ALA A N 1
ATOM 660 C CA . ALA A 1 87 ? 14.767 -5.396 -2.381 1.00 50.50 87 ALA A CA 1
ATOM 661 C C . ALA A 1 87 ? 15.984 -5.296 -3.325 1.00 50.50 87 ALA A C 1
ATOM 663 O O . ALA A 1 87 ? 16.130 -4.324 -4.066 1.00 50.50 87 ALA A O 1
ATOM 664 N N . LYS A 1 88 ? 16.819 -6.345 -3.364 1.00 50.50 88 LYS A N 1
ATOM 665 C CA . LYS A 1 88 ? 18.015 -6.414 -4.217 1.00 50.50 88 LYS A CA 1
ATOM 666 C C . LYS A 1 88 ? 17.692 -6.475 -5.719 1.00 50.50 88 LYS A C 1
ATOM 668 O O . LYS A 1 88 ? 18.549 -6.139 -6.534 1.00 50.50 88 LYS A O 1
ATOM 673 N N . LEU A 1 89 ? 16.467 -6.864 -6.088 1.00 52.69 89 LEU A N 1
ATOM 674 C CA . LEU A 1 89 ? 16.015 -6.937 -7.482 1.00 52.69 89 LEU A CA 1
ATOM 675 C C . LEU A 1 89 ? 15.553 -5.575 -8.022 1.00 52.69 89 LEU A C 1
ATOM 677 O O . LEU A 1 89 ? 15.794 -5.281 -9.191 1.00 52.69 89 LEU A O 1
ATOM 681 N N . ILE A 1 90 ? 14.998 -4.702 -7.173 1.00 55.00 90 ILE A N 1
ATOM 682 C CA . ILE A 1 90 ? 14.583 -3.348 -7.584 1.00 55.00 90 ILE A CA 1
ATOM 683 C C . ILE A 1 90 ? 15.772 -2.474 -7.965 1.00 55.00 90 ILE A C 1
ATOM 685 O O . ILE A 1 90 ? 15.708 -1.756 -8.962 1.00 55.00 90 ILE A O 1
ATOM 689 N N . SER A 1 91 ? 16.887 -2.572 -7.235 1.00 51.41 91 SER A N 1
ATOM 690 C CA . SER A 1 91 ? 18.101 -1.817 -7.573 1.00 51.41 91 SER A CA 1
ATOM 691 C C . SER A 1 91 ? 18.647 -2.148 -8.966 1.00 51.41 91 SER A C 1
ATOM 693 O O . SER A 1 91 ? 19.333 -1.316 -9.548 1.00 51.41 91 SER A O 1
ATOM 695 N N . LYS A 1 92 ? 18.329 -3.325 -9.523 1.00 48.12 92 LYS A N 1
ATOM 696 C CA . LYS A 1 92 ? 18.749 -3.731 -10.873 1.00 48.12 92 LYS A CA 1
ATOM 697 C C . LYS A 1 92 ? 17.752 -3.371 -11.975 1.00 48.12 92 LYS A C 1
ATOM 699 O O . LYS A 1 92 ? 18.127 -3.389 -13.141 1.00 48.12 92 LYS A O 1
ATOM 704 N N . GLN A 1 93 ? 16.514 -3.015 -11.638 1.00 53.19 93 GLN A N 1
ATOM 705 C CA . GLN A 1 93 ? 15.487 -2.728 -12.642 1.00 53.19 93 GLN A CA 1
ATOM 706 C C . GLN A 1 93 ? 15.539 -1.284 -13.182 1.00 53.19 93 GLN A C 1
ATOM 708 O O . GLN A 1 93 ? 14.809 -0.944 -14.108 1.00 53.19 93 GLN A O 1
ATOM 713 N N . LYS A 1 94 ? 16.446 -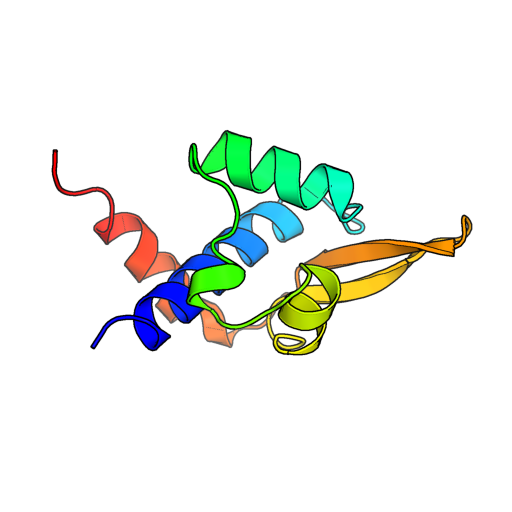0.437 -12.671 1.00 47.28 94 LYS A N 1
ATOM 714 C CA . LYS A 1 94 ? 16.800 0.862 -13.275 1.00 47.28 94 LYS A CA 1
ATOM 715 C C . LYS A 1 94 ? 17.848 0.710 -14.388 1.00 47.28 94 LYS A C 1
ATOM 717 O O . LYS A 1 94 ? 18.903 1.319 -14.335 1.00 47.28 94 LYS A O 1
ATOM 722 N N . THR A 1 95 ? 17.565 -0.113 -15.388 1.00 45.72 95 THR A N 1
ATOM 723 C CA . THR A 1 95 ? 18.187 -0.062 -16.726 1.00 45.72 95 THR A CA 1
ATOM 724 C C . THR A 1 95 ? 17.097 -0.588 -17.668 1.00 45.72 95 THR A C 1
ATOM 726 O O . THR A 1 95 ? 16.539 -1.644 -17.407 1.00 45.72 95 THR A O 1
ATOM 729 N N . SER A 1 96 ? 16.585 0.127 -18.664 1.00 38.91 96 SER A N 1
ATOM 730 C CA . SER A 1 96 ? 17.251 0.962 -19.655 1.00 38.91 96 SER A CA 1
ATOM 731 C C . SER A 1 96 ? 16.265 2.009 -20.192 1.00 38.91 96 SER A C 1
ATOM 733 O O . SER A 1 96 ? 15.136 1.669 -20.548 1.00 38.91 96 SER A O 1
ATOM 735 N N . LYS A 1 97 ? 16.699 3.263 -20.283 1.00 38.16 97 LYS A N 1
ATOM 736 C CA . LYS A 1 97 ? 16.339 4.138 -21.401 1.00 38.16 97 LYS A CA 1
ATOM 737 C C . LYS A 1 97 ? 17.633 4.524 -22.085 1.00 38.16 97 LYS A C 1
ATOM 739 O O . LYS A 1 97 ? 18.606 4.758 -21.335 1.00 38.16 97 LYS A O 1
#

Organism: Nephila pilipes (NCBI:txid299642)

Radius of gyration: 13.13 Å; Cα contacts (8 Å, |Δi|>4): 114; chains: 1; bounding box: 32×24×36 Å

InterPro domains:
  IPR025605 OST-HTH/LOTUS doma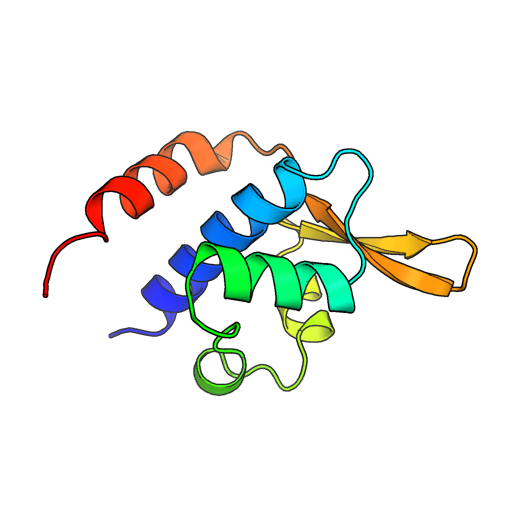in [PF12872] (17-73)
  IPR025605 OST-HTH/LOTUS domain [PS51644] (2-79)
  IPR041966 LOTUS-like domain [G3DSA:3.30.420.610] (2-97)